Protein AF-A0A1F4X662-F1 (afdb_monomer_lite)

Secondary structure (DSSP, 8-state):
-----TTHHHHHHTT--TT--EEEESS----EEES---EEEETTS-B-S-HHHHTTT-GGGEEEE----EEEEEHHHHHHH-HHHHHHHHHHHHTT-

Structure (mmCIF, N/CA/C/O backbone):
data_AF-A0A1F4X662-F1
#
_entry.id   AF-A0A1F4X662-F1
#
loop_
_atom_site.group_PDB
_atom_site.id
_atom_site.type_symbol
_atom_site.label_atom_id
_atom_site.label_alt_id
_atom_site.label_comp_id
_atom_site.label_asym_id
_atom_site.label_entity_id
_atom_site.label_seq_id
_atom_site.pdbx_PDB_ins_code
_atom_site.Cartn_x
_atom_site.Cartn_y
_atom_site.Cartn_z
_atom_site.occupancy
_atom_site.B_iso_or_equiv
_atom_site.auth_seq_id
_atom_site.auth_comp_id
_atom_site.auth_asym_id
_atom_site.auth_atom_id
_atom_site.pdbx_PDB_model_num
ATOM 1 N N . MET A 1 1 ? 8.535 -5.989 24.493 1.00 49.84 1 MET A N 1
ATOM 2 C CA . MET A 1 1 ? 7.869 -6.374 23.225 1.00 49.84 1 MET A CA 1
ATOM 3 C C . MET A 1 1 ? 7.802 -5.156 22.318 1.00 49.84 1 MET A C 1
ATOM 5 O O . MET A 1 1 ? 7.297 -4.132 22.758 1.00 49.84 1 MET A O 1
ATOM 9 N N . ALA A 1 2 ? 8.325 -5.235 21.092 1.00 57.97 2 ALA A N 1
ATOM 10 C CA . ALA A 1 2 ? 8.218 -4.135 20.133 1.00 57.97 2 ALA A CA 1
ATOM 11 C C . ALA A 1 2 ? 6.742 -3.875 19.788 1.00 57.97 2 ALA A C 1
ATOM 13 O O . ALA A 1 2 ? 5.988 -4.808 19.498 1.00 57.97 2 ALA A O 1
ATOM 14 N N . LYS A 1 3 ? 6.318 -2.610 19.846 1.00 67.31 3 LYS A N 1
ATOM 15 C CA . LYS A 1 3 ? 4.951 -2.201 19.513 1.00 67.31 3 LYS A CA 1
ATOM 16 C C . LYS A 1 3 ? 4.730 -2.468 18.021 1.00 67.31 3 LYS A C 1
ATOM 18 O O . LYS A 1 3 ? 5.389 -1.855 17.185 1.00 67.31 3 LYS A O 1
ATOM 23 N N . ARG A 1 4 ? 3.846 -3.412 17.680 1.00 71.38 4 ARG A N 1
ATOM 24 C CA . ARG A 1 4 ? 3.525 -3.717 16.276 1.00 71.38 4 ARG A CA 1
ATOM 25 C C . ARG A 1 4 ? 2.963 -2.469 15.594 1.00 71.38 4 ARG A C 1
ATOM 27 O O . ARG A 1 4 ? 2.200 -1.712 16.201 1.00 71.38 4 ARG A O 1
ATOM 34 N N . HIS A 1 5 ? 3.347 -2.263 14.335 1.00 79.81 5 HIS A N 1
ATOM 35 C CA . HIS A 1 5 ? 2.848 -1.147 13.538 1.00 79.81 5 HIS A CA 1
ATOM 36 C C . HIS A 1 5 ? 1.319 -1.222 13.440 1.00 79.81 5 HIS A C 1
ATOM 38 O O . HIS A 1 5 ? 0.760 -2.304 13.287 1.00 79.81 5 HIS A O 1
ATOM 44 N N . PHE A 1 6 ? 0.626 -0.087 13.495 1.00 81.31 6 PHE A N 1
ATOM 45 C CA . PHE A 1 6 ? -0.843 -0.073 13.526 1.00 81.31 6 PHE A CA 1
ATOM 46 C C . PHE A 1 6 ? -1.495 -0.582 12.222 1.00 81.31 6 PHE A C 1
ATOM 48 O O . PHE A 1 6 ? -2.644 -0.997 12.238 1.00 81.31 6 PHE A O 1
ATOM 55 N N . PHE A 1 7 ? -0.741 -0.630 11.118 1.00 85.31 7 PHE A N 1
ATOM 56 C CA . PHE A 1 7 ? -1.146 -1.268 9.853 1.00 85.31 7 PHE A CA 1
ATOM 57 C C . PHE A 1 7 ? -0.844 -2.772 9.756 1.00 85.31 7 PHE A C 1
ATOM 59 O O . PHE A 1 7 ? -1.116 -3.377 8.722 1.00 85.31 7 PHE A O 1
ATOM 66 N N . TYR A 1 8 ? -0.259 -3.387 10.786 1.00 86.69 8 TYR A N 1
ATOM 67 C CA . TYR A 1 8 ? 0.171 -4.786 10.731 1.00 86.69 8 TYR A CA 1
ATOM 68 C C . TYR A 1 8 ? -0.974 -5.742 10.364 1.00 86.69 8 TYR A C 1
ATOM 70 O O . TYR A 1 8 ? -0.827 -6.540 9.443 1.00 86.69 8 TYR A O 1
ATOM 78 N N . GLU A 1 9 ? -2.126 -5.617 11.025 1.00 85.81 9 GLU A N 1
ATOM 79 C CA . GLU A 1 9 ? -3.279 -6.491 10.767 1.00 85.81 9 GLU A CA 1
ATOM 80 C C . GLU A 1 9 ? -3.877 -6.262 9.370 1.00 85.81 9 GLU A C 1
ATOM 82 O O . GLU A 1 9 ? -4.249 -7.220 8.702 1.00 85.81 9 GLU A O 1
ATOM 87 N N . ILE A 1 10 ? -3.882 -5.016 8.883 1.00 88.25 10 ILE A N 1
ATOM 88 C CA . ILE A 1 10 ? -4.364 -4.672 7.533 1.00 88.25 10 ILE A CA 1
ATOM 89 C C . ILE A 1 10 ? -3.490 -5.342 6.467 1.00 88.25 10 ILE A C 1
ATOM 91 O O . ILE A 1 10 ? -4.007 -5.972 5.550 1.00 88.25 10 ILE A O 1
ATOM 95 N N . ARG A 1 11 ? -2.161 -5.282 6.618 1.00 90.44 11 ARG A N 1
ATOM 96 C CA . ARG A 1 11 ? -1.224 -5.963 5.707 1.00 90.44 11 ARG A CA 1
ATOM 97 C C . ARG A 1 11 ? -1.369 -7.478 5.769 1.00 90.44 11 ARG A C 1
ATOM 99 O O . ARG A 1 11 ? -1.371 -8.134 4.736 1.00 90.44 11 ARG A O 1
ATOM 106 N N . LYS A 1 12 ? -1.518 -8.026 6.977 1.00 88.88 12 LYS A N 1
ATOM 107 C CA . LYS A 1 12 ? -1.706 -9.463 7.194 1.00 88.88 12 LYS A CA 1
ATOM 108 C C . LYS A 1 12 ? -2.981 -9.969 6.518 1.00 88.88 12 LYS A C 1
ATOM 110 O O . LYS A 1 12 ? -2.951 -11.027 5.897 1.00 88.88 12 LYS A O 1
ATOM 115 N N . GLN A 1 13 ? -4.071 -9.212 6.610 1.00 89.25 13 GLN A N 1
ATOM 116 C CA . GLN A 1 13 ? -5.341 -9.550 5.974 1.00 89.25 13 GLN A CA 1
ATOM 117 C C . GLN A 1 13 ? -5.253 -9.473 4.446 1.00 89.25 13 GLN A C 1
ATOM 119 O O . GLN A 1 13 ? -5.696 -10.398 3.773 1.00 89.25 13 GLN A O 1
ATOM 124 N N . ALA A 1 14 ? -4.560 -8.460 3.917 1.00 88.19 14 ALA A N 1
ATOM 125 C CA . ALA A 1 14 ? -4.247 -8.348 2.492 1.00 88.19 14 ALA A CA 1
ATOM 126 C C . ALA A 1 14 ? -3.227 -9.391 1.987 1.00 88.19 14 ALA A C 1
ATOM 128 O O . ALA A 1 14 ? -2.886 -9.379 0.809 1.00 88.19 14 ALA A O 1
ATOM 129 N N . LYS A 1 15 ? -2.698 -10.266 2.863 1.00 89.00 15 LYS A N 1
ATOM 130 C CA . LYS A 1 15 ? -1.576 -11.192 2.589 1.00 89.00 15 LYS A CA 1
ATOM 131 C C . LYS A 1 15 ? -0.329 -10.496 2.023 1.00 89.00 15 LYS A C 1
ATOM 133 O O . LYS A 1 15 ? 0.511 -11.130 1.390 1.00 89.00 15 LYS A O 1
ATOM 138 N N . ALA A 1 16 ? -0.193 -9.207 2.311 1.00 87.94 16 ALA A N 1
ATOM 139 C CA . ALA A 1 16 ? 0.857 -8.357 1.793 1.00 87.94 16 ALA A CA 1
ATOM 140 C C . ALA A 1 16 ? 2.135 -8.441 2.631 1.00 87.94 16 ALA A C 1
ATOM 142 O O . ALA A 1 16 ? 2.135 -8.807 3.812 1.00 87.94 16 ALA A O 1
ATOM 143 N N . ASN A 1 17 ? 3.247 -8.018 2.031 1.00 85.56 17 ASN A N 1
ATOM 144 C CA . ASN A 1 17 ? 4.521 -7.904 2.736 1.00 85.56 17 ASN A CA 1
ATOM 145 C C . ASN A 1 17 ? 4.425 -6.896 3.909 1.00 85.56 17 ASN A C 1
ATOM 147 O O . ASN A 1 17 ? 3.711 -5.892 3.846 1.00 85.56 17 ASN A O 1
ATOM 151 N N . TRP A 1 18 ? 5.183 -7.124 4.985 1.00 83.00 18 TRP A N 1
ATOM 152 C CA . TRP A 1 18 ? 5.183 -6.307 6.204 1.00 83.00 18 TRP A CA 1
ATOM 153 C C . TRP A 1 18 ? 5.575 -4.838 5.970 1.00 83.00 18 TRP A C 1
ATOM 155 O O . TRP A 1 18 ? 5.107 -3.964 6.708 1.00 83.00 18 TRP A O 1
ATOM 165 N N . ASN A 1 19 ? 6.361 -4.569 4.921 1.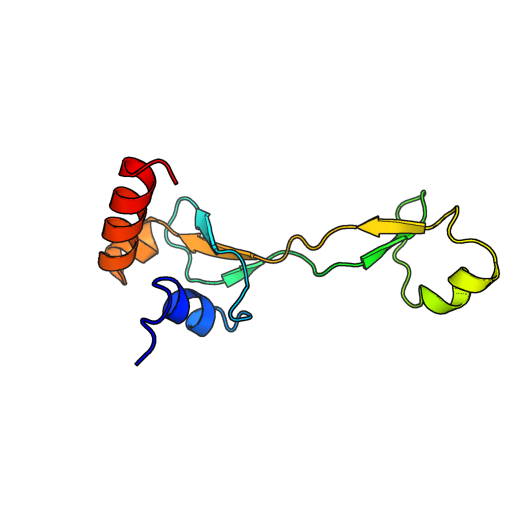00 84.56 19 ASN A N 1
ATOM 166 C CA . ASN A 1 19 ? 6.764 -3.227 4.483 1.00 84.56 19 ASN A CA 1
ATOM 167 C C . ASN A 1 19 ? 5.885 -2.621 3.383 1.00 84.56 19 ASN A C 1
ATOM 169 O O . ASN A 1 19 ? 6.167 -1.514 2.929 1.00 84.56 19 ASN A O 1
ATOM 173 N N . CYS A 1 20 ? 4.824 -3.306 2.951 1.00 86.75 20 CYS A N 1
ATOM 174 C CA . CYS A 1 20 ? 3.981 -2.808 1.871 1.00 86.75 20 CY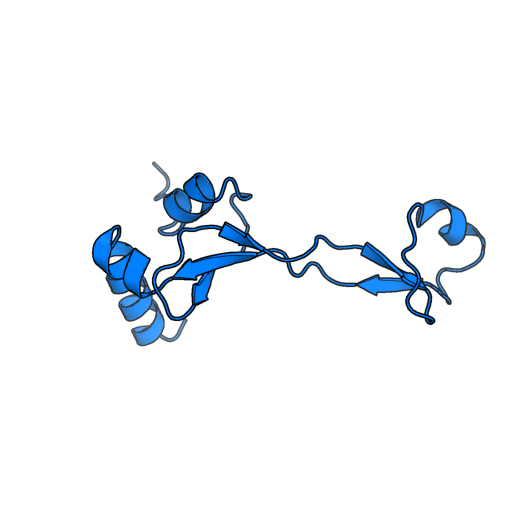S A CA 1
ATOM 175 C C . CYS A 1 20 ? 3.301 -1.481 2.285 1.00 86.75 20 CYS A C 1
ATOM 177 O O . CYS A 1 20 ? 2.711 -1.400 3.378 1.00 86.75 20 CYS A O 1
ATOM 179 N N . PRO A 1 21 ? 3.405 -0.407 1.483 1.00 89.81 21 PRO A N 1
ATOM 180 C CA . PRO A 1 21 ? 2.750 0.858 1.793 1.00 89.81 21 PRO A CA 1
ATOM 181 C C . PRO A 1 21 ? 1.230 0.675 1.780 1.00 89.81 21 PRO A C 1
ATOM 183 O O . PRO A 1 21 ? 0.695 -0.037 0.938 1.00 89.81 21 PRO A O 1
ATOM 186 N N . VAL A 1 22 ? 0.532 1.305 2.728 1.00 90.81 22 VAL A N 1
ATOM 187 C CA . VAL A 1 22 ? -0.933 1.227 2.832 1.00 90.81 22 VAL A CA 1
ATOM 188 C C . VAL A 1 22 ? -1.527 2.550 2.375 1.00 90.81 22 VAL A C 1
ATOM 190 O O . VAL A 1 22 ? -1.185 3.601 2.917 1.00 90.81 22 VAL A O 1
ATOM 193 N N . LYS A 1 23 ? -2.427 2.495 1.396 1.00 92.06 23 LYS A N 1
ATOM 194 C CA . LYS A 1 23 ? -3.179 3.634 0.882 1.00 92.06 23 LYS A CA 1
ATOM 195 C C . LYS A 1 23 ? -4.636 3.493 1.303 1.00 92.06 23 LYS A C 1
ATOM 197 O O . LYS A 1 23 ? -5.303 2.520 0.966 1.00 92.06 23 LYS A O 1
ATOM 202 N N . VAL A 1 24 ? -5.124 4.482 2.042 1.00 91.06 24 VAL A N 1
ATOM 203 C CA . VAL A 1 24 ? -6.542 4.557 2.396 1.00 91.06 24 VAL A CA 1
ATOM 204 C C . VAL A 1 24 ? -7.282 5.224 1.242 1.00 91.06 24 VAL A C 1
ATOM 206 O O . VAL A 1 24 ? -6.942 6.345 0.863 1.00 91.06 24 VAL A O 1
ATOM 209 N N . VAL A 1 25 ? -8.264 4.527 0.683 1.00 92.00 25 VAL A N 1
ATOM 210 C CA . VAL A 1 25 ? -9.107 4.998 -0.423 1.00 92.00 25 VAL A CA 1
ATOM 211 C C . VAL A 1 25 ? -10.536 5.234 0.062 1.00 92.00 25 VAL A C 1
ATOM 213 O O . VAL A 1 25 ? -10.922 4.784 1.142 1.00 92.00 25 VAL A O 1
ATOM 216 N N . GLU A 1 26 ? -11.325 5.984 -0.700 1.00 90.38 26 GLU A N 1
ATOM 217 C CA . GLU A 1 26 ? -12.751 6.141 -0.403 1.00 90.38 26 GLU A CA 1
ATOM 218 C C . GLU A 1 26 ? -13.514 4.848 -0.731 1.00 90.38 26 GLU A C 1
ATOM 220 O O . GLU A 1 26 ? -13.146 4.124 -1.655 1.00 90.38 26 GLU A O 1
ATOM 225 N N . GLY A 1 27 ? -14.548 4.539 0.058 1.00 91.06 27 GLY A N 1
ATOM 226 C CA . GLY A 1 27 ? -15.368 3.330 -0.085 1.00 91.06 27 GLY A CA 1
ATOM 227 C C . GLY A 1 27 ? -15.148 2.264 0.995 1.00 91.06 27 GLY A C 1
ATOM 228 O O . GLY A 1 27 ? -14.441 2.480 1.988 1.00 91.06 27 GLY A O 1
ATOM 229 N N . ASP A 1 28 ? -15.780 1.108 0.783 1.00 91.81 28 ASP A N 1
ATOM 230 C CA . ASP A 1 28 ? -15.867 -0.034 1.711 1.00 91.81 28 ASP A CA 1
ATOM 231 C C . ASP A 1 28 ? -15.089 -1.257 1.195 1.00 91.81 28 ASP A C 1
ATOM 233 O O . ASP A 1 28 ? -15.573 -2.385 1.191 1.00 91.81 28 ASP A O 1
ATOM 237 N N . ILE A 1 29 ? -13.886 -1.014 0.677 1.00 91.06 29 ILE A N 1
ATOM 238 C CA . ILE A 1 29 ? -13.035 -2.060 0.104 1.00 91.06 29 ILE A CA 1
ATOM 239 C C . ILE A 1 29 ? -12.242 -2.735 1.227 1.00 91.06 29 ILE A C 1
ATOM 241 O O . ILE A 1 29 ? -11.622 -2.055 2.054 1.00 91.06 29 ILE A O 1
ATOM 245 N N . GLU A 1 30 ? -12.242 -4.067 1.243 1.00 91.50 30 GLU A N 1
ATOM 246 C CA . GLU A 1 30 ? -11.381 -4.843 2.135 1.00 91.50 30 GLU A CA 1
ATOM 247 C C . GLU A 1 30 ? -9.892 -4.609 1.820 1.00 91.50 30 GLU A C 1
ATOM 249 O O . GLU A 1 30 ? -9.555 -4.222 0.702 1.00 91.50 30 GLU A O 1
ATOM 254 N N . PRO A 1 31 ? -8.972 -4.838 2.775 1.00 92.56 31 PRO A N 1
ATOM 255 C CA . PRO A 1 31 ? -7.543 -4.746 2.502 1.00 92.56 31 PRO A CA 1
ATOM 256 C C . PRO A 1 31 ? -7.134 -5.657 1.339 1.00 92.56 31 PRO A C 1
ATOM 258 O O . PRO A 1 31 ? -7.140 -6.880 1.473 1.00 92.56 31 PRO A O 1
ATOM 261 N N . GLU A 1 32 ? -6.730 -5.059 0.223 1.00 93.12 32 GLU A N 1
ATOM 262 C CA . GLU A 1 32 ? -6.312 -5.787 -0.972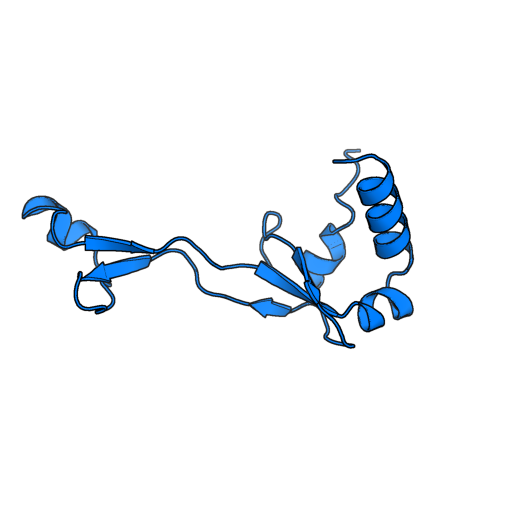 1.00 93.12 32 GLU A CA 1
ATOM 263 C C . GLU A 1 32 ? -4.951 -5.290 -1.451 1.00 93.12 32 GLU A C 1
ATOM 265 O O . GLU A 1 32 ? -4.638 -4.098 -1.414 1.00 93.12 32 GLU A O 1
ATOM 270 N N . GLU A 1 33 ? -4.125 -6.217 -1.913 1.00 92.31 33 GLU A N 1
ATOM 271 C CA . GLU A 1 33 ? -2.841 -5.907 -2.516 1.00 92.31 33 GLU A CA 1
ATOM 272 C C . GLU A 1 33 ? -3.008 -5.508 -3.988 1.00 92.31 33 GLU A C 1
ATOM 274 O O . GLU A 1 33 ? -3.619 -6.219 -4.784 1.00 92.31 33 GLU A O 1
ATOM 279 N N . LYS A 1 34 ? -2.474 -4.341 -4.352 1.00 91.88 34 LYS A N 1
ATOM 280 C CA . LYS A 1 34 ? -2.580 -3.741 -5.683 1.00 91.88 34 LYS A CA 1
ATOM 281 C C . LYS A 1 34 ? -1.222 -3.271 -6.189 1.00 91.88 34 LYS A C 1
ATOM 283 O O . LYS A 1 34 ? -0.299 -2.980 -5.429 1.00 91.88 34 LYS A O 1
ATOM 288 N N . GLY A 1 35 ? -1.155 -3.086 -7.503 1.00 88.81 35 GLY A N 1
ATOM 289 C CA . GLY A 1 35 ? 0.025 -2.588 -8.197 1.00 88.81 35 GLY A CA 1
ATOM 290 C C . GLY A 1 35 ? 0.931 -3.709 -8.683 1.00 88.81 35 GLY A C 1
ATOM 291 O O . GLY A 1 35 ? 0.605 -4.890 -8.608 1.00 88.81 35 GLY A O 1
ATOM 292 N N . GLN A 1 36 ? 2.076 -3.308 -9.215 1.00 86.50 36 GLN A N 1
ATOM 293 C CA . GLN A 1 36 ? 3.047 -4.204 -9.824 1.00 86.50 36 GLN A CA 1
ATOM 294 C C . GLN A 1 36 ? 4.396 -4.026 -9.133 1.00 86.50 36 GLN A C 1
ATOM 296 O O . GLN A 1 36 ? 4.746 -2.920 -8.708 1.00 86.50 36 GLN A O 1
ATOM 301 N N . GLY A 1 37 ? 5.143 -5.125 -9.007 1.00 87.12 37 GLY A N 1
ATOM 302 C CA . GLY A 1 37 ? 6.531 -5.077 -8.557 1.00 87.12 37 GLY A CA 1
ATOM 303 C C . GLY A 1 37 ? 7.402 -4.245 -9.500 1.00 87.12 37 GLY A C 1
ATOM 304 O O . GLY A 1 37 ? 6.956 -3.804 -10.557 1.00 87.12 37 GLY A O 1
ATOM 305 N N . TRP A 1 38 ? 8.660 -4.034 -9.121 1.00 89.88 38 TRP A N 1
ATOM 306 C CA . TRP A 1 38 ? 9.614 -3.394 -10.022 1.00 89.88 38 TRP A CA 1
ATOM 307 C C . TRP A 1 38 ? 9.858 -4.279 -11.247 1.00 89.88 38 TRP A C 1
ATOM 309 O O . TRP A 1 38 ? 9.840 -5.509 -11.158 1.00 89.88 38 TRP A O 1
ATOM 319 N N . TYR A 1 39 ? 10.109 -3.651 -12.387 1.00 90.62 39 TYR A N 1
ATOM 320 C CA . TYR A 1 39 ? 10.468 -4.353 -13.610 1.00 90.62 39 TYR A CA 1
ATOM 321 C C . TYR A 1 39 ? 11.321 -3.466 -14.515 1.00 90.62 39 TYR A C 1
ATOM 323 O O . TYR A 1 39 ? 11.567 -2.296 -14.219 1.00 90.62 39 TYR A O 1
ATOM 331 N N . TYR A 1 40 ? 11.796 -4.051 -15.610 1.00 90.00 40 TYR A N 1
ATOM 332 C CA . TYR A 1 40 ? 12.466 -3.316 -16.671 1.00 90.00 40 TYR A CA 1
ATOM 333 C C . TYR A 1 40 ? 11.648 -3.393 -17.949 1.00 90.00 40 TYR A C 1
ATOM 335 O O . TYR A 1 40 ? 11.141 -4.460 -18.296 1.00 90.00 40 TYR A O 1
ATOM 343 N N . GLU A 1 41 ? 11.578 -2.278 -18.657 1.00 91.12 41 GLU A N 1
ATOM 344 C CA . GLU A 1 41 ? 10.987 -2.186 -19.988 1.00 91.12 41 GLU A CA 1
ATOM 345 C C . GLU A 1 41 ? 12.001 -1.636 -20.990 1.00 91.12 41 GLU A C 1
ATOM 347 O O . GLU A 1 41 ? 13.006 -1.018 -20.624 1.00 91.12 41 GLU A O 1
ATOM 352 N N . THR A 1 42 ? 11.771 -1.888 -22.275 1.00 87.31 42 THR A N 1
ATOM 353 C CA . THR A 1 42 ? 12.484 -1.183 -23.342 1.00 87.31 42 THR A CA 1
ATOM 354 C C . THR A 1 42 ? 12.009 0.270 -23.406 1.00 87.31 42 THR A C 1
ATOM 356 O O . THR A 1 42 ? 10.925 0.605 -22.934 1.00 87.31 42 THR A O 1
ATOM 359 N N . LYS A 1 43 ? 12.772 1.157 -24.057 1.00 84.06 43 LYS A N 1
ATOM 360 C CA . LYS A 1 43 ? 12.303 2.532 -24.346 1.00 84.06 43 LYS A CA 1
ATOM 361 C C . LYS A 1 43 ? 10.981 2.587 -25.127 1.00 84.06 43 LYS A C 1
ATOM 363 O O . LYS A 1 43 ? 10.317 3.617 -25.103 1.00 84.06 43 LYS A O 1
ATOM 368 N N . SER A 1 44 ? 10.626 1.505 -25.816 1.00 85.31 44 SER A N 1
ATOM 369 C CA . SER A 1 44 ? 9.381 1.363 -26.571 1.00 85.31 44 SER A CA 1
ATOM 370 C C . SER A 1 44 ? 8.218 0.809 -25.734 1.00 85.31 44 SER A C 1
ATOM 372 O O . SER A 1 44 ? 7.100 0.783 -26.236 1.00 85.31 44 SER A O 1
ATOM 374 N N . GLY A 1 45 ? 8.458 0.400 -24.479 1.00 85.75 45 GLY A N 1
ATOM 375 C CA . GLY A 1 45 ? 7.439 -0.115 -23.553 1.00 85.75 45 GLY A CA 1
ATOM 376 C C . GLY A 1 45 ? 7.337 -1.643 -23.464 1.00 85.75 45 GLY A C 1
ATOM 377 O O . GLY A 1 45 ? 6.409 -2.154 -22.846 1.00 85.75 45 GLY A O 1
ATOM 378 N N . ASP A 1 46 ? 8.264 -2.401 -24.058 1.00 87.44 46 ASP A N 1
ATOM 379 C CA . ASP A 1 46 ? 8.212 -3.868 -24.005 1.00 87.44 46 ASP A CA 1
ATOM 380 C C . ASP A 1 46 ? 8.827 -4.416 -22.716 1.00 87.44 46 ASP A C 1
ATOM 382 O O . ASP A 1 46 ? 9.962 -4.087 -22.363 1.00 87.44 46 ASP A O 1
ATOM 386 N N . TYR A 1 47 ? 8.120 -5.329 -22.047 1.00 88.19 47 TYR A N 1
ATOM 387 C CA . TYR A 1 47 ? 8.580 -5.948 -20.804 1.00 88.19 47 TYR A CA 1
ATOM 388 C C . TYR A 1 47 ? 9.839 -6.812 -20.995 1.00 88.19 47 TYR A C 1
ATOM 390 O O . TYR A 1 47 ? 9.861 -7.767 -21.778 1.00 88.19 47 TYR A O 1
ATOM 398 N N . ILE A 1 48 ? 10.876 -6.557 -20.194 1.00 87.50 48 ILE A N 1
ATOM 399 C CA . ILE A 1 48 ? 12.145 -7.291 -20.228 1.00 87.50 48 ILE A CA 1
ATOM 400 C C . ILE A 1 48 ? 12.156 -8.373 -19.143 1.00 87.50 48 ILE A C 1
ATOM 402 O O . ILE A 1 48 ? 12.399 -8.107 -17.967 1.00 87.50 48 ILE A O 1
ATOM 406 N N . ARG A 1 49 ? 11.983 -9.636 -19.554 1.00 86.44 49 ARG A N 1
ATOM 407 C CA . ARG A 1 49 ? 11.989 -10.800 -18.640 1.00 86.44 49 ARG A CA 1
ATOM 408 C C . ARG A 1 49 ? 13.361 -11.126 -18.049 1.00 86.44 49 ARG A C 1
ATOM 410 O O . ARG A 1 49 ? 13.448 -11.590 -16.917 1.00 86.44 49 ARG A O 1
ATOM 417 N N . HIS A 1 50 ? 14.433 -10.895 -18.810 1.00 85.12 50 HIS A N 1
ATOM 418 C CA . HIS A 1 50 ? 15.800 -11.247 -18.410 1.00 85.12 50 HIS A CA 1
ATOM 419 C C . HIS A 1 50 ? 16.752 -10.049 -18.530 1.00 85.12 50 HIS A C 1
ATOM 421 O O . HIS A 1 50 ? 17.576 -10.011 -19.444 1.00 85.12 50 HIS A O 1
ATOM 427 N N . PRO A 1 51 ? 16.674 -9.075 -17.605 1.00 82.44 51 PRO A N 1
ATOM 428 C CA . PRO A 1 51 ? 17.515 -7.875 -17.618 1.00 82.44 51 PRO A CA 1
ATOM 429 C C . PRO A 1 51 ? 19.016 -8.170 -17.712 1.00 82.44 51 PRO A C 1
ATOM 431 O O . PRO A 1 51 ? 19.754 -7.525 -18.456 1.00 82.44 51 PRO A O 1
ATOM 434 N N . SER A 1 52 ? 19.463 -9.204 -16.999 1.00 81.56 52 SER A N 1
ATOM 435 C CA . SER A 1 52 ? 20.866 -9.617 -16.931 1.00 81.56 52 SER A CA 1
ATOM 436 C C . SER A 1 52 ? 21.448 -10.057 -18.278 1.00 81.56 52 SER A C 1
ATOM 438 O O . SER A 1 52 ? 22.652 -9.913 -18.490 1.00 81.56 52 SER A O 1
ATOM 440 N N . ALA A 1 53 ? 20.622 -10.544 -19.210 1.00 75.69 53 ALA A N 1
ATOM 441 C CA . ALA A 1 53 ? 21.070 -10.931 -20.548 1.00 75.69 53 ALA A CA 1
ATOM 442 C C . ALA A 1 53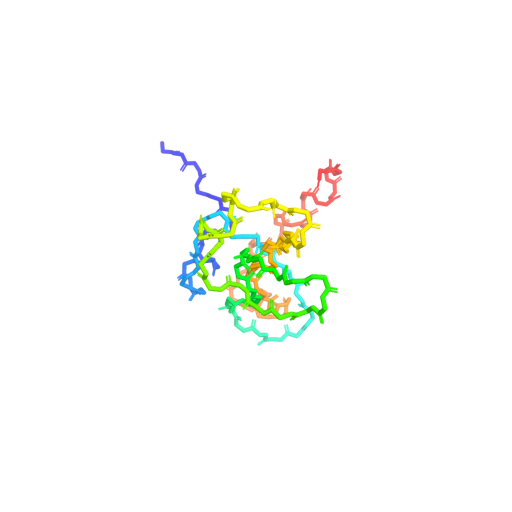 ? 21.475 -9.714 -21.401 1.00 75.69 53 ALA A C 1
ATOM 444 O O . ALA A 1 53 ? 22.366 -9.813 -22.246 1.00 75.69 53 ALA A O 1
ATOM 445 N N . TYR A 1 54 ? 20.859 -8.557 -21.146 1.00 70.88 54 TYR A N 1
ATOM 446 C CA . TYR A 1 54 ? 21.094 -7.308 -21.875 1.00 70.88 54 TYR A CA 1
ATOM 447 C C . TYR A 1 54 ? 22.162 -6.429 -21.214 1.00 70.88 54 TYR A C 1
ATOM 449 O O . TYR A 1 54 ? 22.799 -5.620 -21.891 1.00 70.88 54 TYR A O 1
ATOM 457 N N . ALA A 1 55 ? 22.450 -6.662 -19.929 1.00 68.31 55 ALA A N 1
ATOM 458 C CA . ALA A 1 55 ? 23.463 -5.940 -19.158 1.00 68.31 55 ALA A CA 1
ATOM 459 C C . ALA A 1 55 ? 24.857 -5.925 -19.823 1.00 68.31 55 ALA A C 1
ATOM 461 O O . ALA A 1 55 ? 25.576 -4.935 -19.722 1.00 68.31 55 ALA A O 1
ATOM 462 N N . LYS A 1 56 ? 25.228 -6.992 -20.551 1.00 66.00 56 LYS A N 1
ATOM 463 C CA . LYS A 1 56 ? 26.532 -7.106 -21.237 1.00 66.00 56 LYS A CA 1
ATOM 464 C C . LYS A 1 56 ? 26.652 -6.273 -22.520 1.00 66.00 56 LYS A C 1
ATOM 466 O O . LYS A 1 56 ? 27.768 -5.979 -22.929 1.00 66.00 56 LYS A O 1
ATOM 471 N N . LYS A 1 57 ? 25.534 -5.932 -23.176 1.00 63.75 57 LYS A N 1
ATOM 472 C CA . LYS A 1 57 ? 25.511 -5.205 -24.465 1.00 63.75 57 LYS A CA 1
ATOM 473 C C . LYS A 1 57 ? 25.174 -3.716 -24.320 1.00 63.75 57 LYS A C 1
ATOM 475 O O . LYS A 1 57 ? 25.232 -2.988 -25.304 1.00 63.75 57 LYS A O 1
ATOM 480 N N . GLY A 1 58 ? 24.872 -3.272 -23.100 1.00 62.72 58 GLY A N 1
ATOM 481 C CA . GLY A 1 58 ? 24.612 -1.877 -22.760 1.00 62.72 58 GLY A CA 1
ATOM 482 C C . GLY A 1 58 ? 23.215 -1.687 -22.177 1.00 62.72 58 GLY A C 1
ATOM 483 O O . GLY A 1 58 ? 22.209 -1.940 -22.834 1.00 62.72 58 GLY A O 1
ATOM 484 N N . PHE A 1 59 ? 23.162 -1.167 -20.950 1.00 64.06 59 PHE A N 1
ATOM 485 C CA . PHE A 1 59 ? 21.932 -0.772 -20.247 1.00 64.06 59 PHE A CA 1
ATOM 486 C C . PHE A 1 59 ? 21.169 0.386 -20.926 1.00 64.06 59 PHE A C 1
ATOM 488 O O . PHE A 1 59 ? 20.107 0.781 -20.458 1.00 64.06 59 PHE A O 1
ATOM 495 N N . SER A 1 60 ? 21.683 0.943 -22.026 1.00 67.75 60 SER A N 1
ATOM 496 C CA . SER A 1 60 ? 21.221 2.196 -22.641 1.00 67.75 60 SER A CA 1
ATOM 497 C C . SER A 1 60 ? 19.788 2.166 -23.184 1.00 67.75 60 SER A C 1
ATOM 499 O O . SER A 1 60 ? 19.204 3.230 -23.400 1.00 67.75 60 SER A O 1
ATOM 501 N N . ASN A 1 61 ? 19.211 0.980 -23.388 1.00 76.06 61 ASN A N 1
ATOM 502 C CA . ASN A 1 61 ? 17.842 0.803 -23.887 1.00 76.06 61 ASN A CA 1
ATOM 503 C C . ASN A 1 61 ? 16.860 0.275 -22.834 1.00 76.06 61 ASN A C 1
ATOM 505 O O . ASN A 1 61 ? 15.694 0.061 -23.158 1.00 76.06 61 ASN A O 1
ATOM 509 N N . MET A 1 62 ? 17.321 0.078 -21.597 1.00 86.00 62 MET A N 1
ATOM 510 C CA . MET A 1 62 ? 16.503 -0.391 -20.487 1.00 86.00 62 MET A CA 1
ATOM 511 C C . MET A 1 62 ? 16.008 0.787 -19.653 1.00 86.00 62 MET A C 1
ATOM 513 O O . MET A 1 62 ? 16.793 1.636 -19.238 1.00 86.00 62 MET A O 1
ATOM 517 N N . VAL A 1 63 ? 14.715 0.803 -19.364 1.00 88.12 63 VAL A N 1
ATOM 518 C CA . VAL A 1 63 ? 14.078 1.749 -18.452 1.00 88.12 63 VAL A CA 1
ATOM 519 C C . VAL A 1 63 ? 13.681 0.982 -17.202 1.00 88.12 63 VAL A C 1
ATOM 521 O O . VAL A 1 63 ? 13.043 -0.067 -17.278 1.00 88.12 63 VAL A O 1
ATOM 524 N N . TYR A 1 64 ? 14.116 1.476 -16.047 1.00 89.31 64 TYR A N 1
ATOM 525 C CA . TYR A 1 64 ? 13.699 0.924 -14.768 1.00 89.31 64 TYR A CA 1
ATOM 526 C C . TYR A 1 64 ? 12.334 1.489 -14.383 1.00 89.31 64 TYR A C 1
ATOM 528 O O . TYR A 1 64 ? 12.177 2.705 -14.263 1.00 89.31 64 TYR A O 1
ATOM 536 N N . CYS A 1 65 ? 11.377 0.601 -14.139 1.00 90.56 65 CYS A N 1
ATOM 537 C CA . CYS A 1 65 ? 10.053 0.958 -13.663 1.00 90.56 65 CYS A CA 1
ATOM 538 C C . CYS A 1 65 ? 9.947 0.618 -12.176 1.00 90.56 65 CYS A C 1
ATOM 540 O O . CYS A 1 65 ? 10.061 -0.541 -11.757 1.00 90.56 65 CYS A O 1
ATOM 542 N N . HIS A 1 66 ? 9.755 1.660 -11.367 1.00 89.44 66 HIS A N 1
ATOM 543 C CA . HIS A 1 66 ? 9.632 1.537 -9.921 1.00 89.44 66 HIS A CA 1
ATOM 544 C C . HIS A 1 66 ? 8.390 0.728 -9.534 1.00 89.44 66 HIS A C 1
ATOM 546 O O . HIS A 1 66 ? 7.340 0.809 -10.170 1.00 89.44 66 HIS A O 1
ATOM 552 N N . SER A 1 67 ? 8.511 -0.018 -8.435 1.00 89.75 67 SER A N 1
ATOM 553 C CA . SER A 1 67 ? 7.392 -0.750 -7.845 1.00 89.75 67 SER A CA 1
ATOM 554 C C . SER A 1 67 ? 6.246 0.196 -7.481 1.00 89.75 67 SER A C 1
ATOM 556 O O . SER A 1 67 ? 6.448 1.204 -6.804 1.00 89.75 67 SER A O 1
ATOM 558 N N . THR A 1 68 ? 5.032 -0.168 -7.883 1.00 90.44 68 THR A N 1
ATOM 559 C CA . THR A 1 68 ? 3.780 0.525 -7.525 1.00 90.44 68 THR A CA 1
ATOM 560 C C . THR A 1 68 ? 2.960 -0.255 -6.498 1.00 90.44 68 THR A C 1
ATOM 562 O O . THR A 1 68 ? 1.803 0.088 -6.223 1.00 90.44 68 THR A O 1
ATOM 565 N N . TYR A 1 69 ? 3.569 -1.311 -5.955 1.00 91.81 69 TYR A N 1
ATOM 566 C CA . TYR A 1 69 ? 2.982 -2.249 -5.017 1.00 91.81 69 TYR A CA 1
ATOM 567 C C . TYR A 1 69 ? 2.535 -1.559 -3.731 1.00 91.81 69 TYR A C 1
ATOM 569 O O . TYR A 1 69 ? 3.308 -0.833 -3.100 1.00 91.81 69 TYR A O 1
ATOM 577 N N . ARG A 1 70 ? 1.276 -1.769 -3.355 1.00 93.44 70 ARG A N 1
ATOM 578 C CA . ARG A 1 70 ? 0.635 -1.142 -2.197 1.00 93.44 70 ARG A CA 1
ATOM 579 C C . ARG A 1 70 ? -0.570 -1.955 -1.742 1.00 93.44 70 ARG A C 1
ATOM 581 O O . ARG A 1 70 ? -1.199 -2.633 -2.542 1.00 93.44 70 ARG A O 1
ATOM 588 N N . VAL A 1 71 ? -0.935 -1.825 -0.475 1.00 93.75 71 VAL A N 1
ATOM 589 C CA . VAL A 1 71 ? -2.230 -2.286 0.034 1.00 93.75 71 VAL A CA 1
ATOM 590 C C . VAL A 1 71 ? -3.217 -1.138 -0.063 1.00 93.75 71 VAL A C 1
ATOM 592 O O . VAL A 1 71 ? -2.948 -0.057 0.460 1.00 93.75 71 VAL A O 1
ATOM 595 N N . GLU A 1 72 ? -4.354 -1.361 -0.701 1.00 94.88 72 GLU A N 1
ATOM 596 C CA . GLU A 1 72 ? -5.477 -0.429 -0.681 1.00 94.88 72 GLU A CA 1
ATOM 597 C C . GLU A 1 72 ? -6.514 -0.906 0.334 1.00 94.88 72 GLU A C 1
ATOM 599 O O . GLU A 1 72 ? -6.784 -2.098 0.453 1.00 94.88 72 GLU A O 1
ATOM 604 N N . VAL A 1 73 ? -7.057 0.023 1.119 1.00 93.38 73 VAL A N 1
ATOM 605 C CA . VAL A 1 73 ? -8.124 -0.270 2.081 1.00 93.38 73 VAL A CA 1
ATOM 606 C C . VAL A 1 73 ? -9.133 0.870 2.108 1.00 93.38 73 VAL A C 1
ATOM 608 O O . VAL A 1 73 ? -8.761 2.048 2.122 1.00 93.38 73 VAL A O 1
ATOM 611 N N . GLY A 1 74 ? -10.415 0.522 2.121 1.00 93.75 74 GLY A N 1
ATOM 612 C CA . GLY A 1 74 ? -11.514 1.472 2.169 1.00 93.75 74 GLY A CA 1
ATOM 613 C C . GLY A 1 74 ? -11.607 2.199 3.509 1.00 93.75 74 GLY A C 1
ATOM 614 O O . GLY A 1 74 ? -11.509 1.604 4.586 1.00 93.75 74 GLY A O 1
ATOM 615 N N . LYS A 1 75 ? -11.838 3.510 3.466 1.00 90.50 75 LYS A N 1
ATOM 616 C CA . LYS A 1 75 ? -12.050 4.336 4.660 1.00 90.50 75 LYS A CA 1
ATOM 617 C C . LYS A 1 75 ? -13.285 3.898 5.446 1.00 90.50 75 LYS A C 1
ATOM 619 O O . LYS A 1 75 ? -13.264 3.943 6.674 1.00 90.50 75 LYS A O 1
ATOM 624 N N . GLU A 1 76 ? -14.358 3.501 4.768 1.00 91.81 76 GLU A N 1
ATOM 625 C CA . GLU A 1 76 ? -15.584 3.032 5.423 1.00 91.81 76 GLU A CA 1
ATOM 626 C C . GLU A 1 76 ? -15.375 1.667 6.069 1.00 91.81 76 GLU A C 1
ATOM 628 O O . GLU A 1 76 ? -15.772 1.467 7.219 1.00 91.81 76 GLU A O 1
ATOM 633 N N . TRP A 1 77 ? -14.629 0.794 5.390 1.00 91.38 77 TRP A N 1
ATOM 634 C CA . TRP A 1 77 ? -14.247 -0.508 5.919 1.00 91.38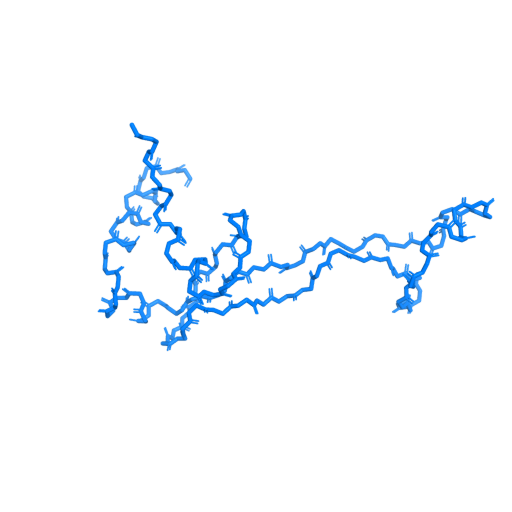 77 TRP A CA 1
ATOM 635 C C . TRP A 1 77 ? -13.443 -0.367 7.212 1.00 91.38 77 TRP A C 1
ATOM 637 O O . TRP A 1 77 ? -13.733 -1.029 8.214 1.00 91.38 77 TRP A O 1
ATOM 647 N N . LEU A 1 78 ? -12.479 0.563 7.231 1.00 90.00 78 LEU A N 1
ATOM 648 C CA . LEU A 1 78 ? -11.702 0.883 8.429 1.00 90.00 78 LEU A CA 1
ATOM 649 C C . LEU A 1 78 ? -12.578 1.411 9.567 1.00 90.00 78 LEU A C 1
ATOM 651 O O . LEU A 1 78 ? -12.367 1.017 10.709 1.00 90.00 78 LEU A O 1
ATOM 655 N N . LYS A 1 79 ? -13.568 2.268 9.287 1.00 87.88 79 LYS A N 1
ATOM 656 C CA . LYS A 1 79 ? -14.477 2.780 10.328 1.00 87.88 79 LYS A CA 1
ATOM 657 C C . LYS A 1 79 ? -15.264 1.656 10.998 1.00 87.88 79 LYS A C 1
ATOM 659 O O . LYS A 1 79 ? -15.437 1.695 12.211 1.00 87.88 79 LYS A O 1
ATOM 664 N N . LYS A 1 80 ? -15.731 0.682 10.213 1.00 88.75 80 LYS A N 1
ATOM 665 C CA . LYS A 1 80 ? -16.546 -0.439 10.700 1.00 88.75 80 LYS A CA 1
ATOM 666 C C . LYS A 1 80 ? -15.715 -1.468 11.468 1.00 88.75 80 LYS A C 1
ATOM 668 O O . LYS A 1 80 ? -16.120 -1.908 12.536 1.00 88.75 80 LYS A O 1
ATOM 673 N N . ASN A 1 81 ? -14.555 -1.847 10.931 1.00 88.19 81 ASN A N 1
ATOM 674 C CA . ASN A 1 81 ? -13.794 -2.997 11.427 1.00 88.19 81 ASN A CA 1
ATOM 675 C C . ASN A 1 81 ? -12.636 -2.627 12.365 1.00 88.19 81 ASN A C 1
A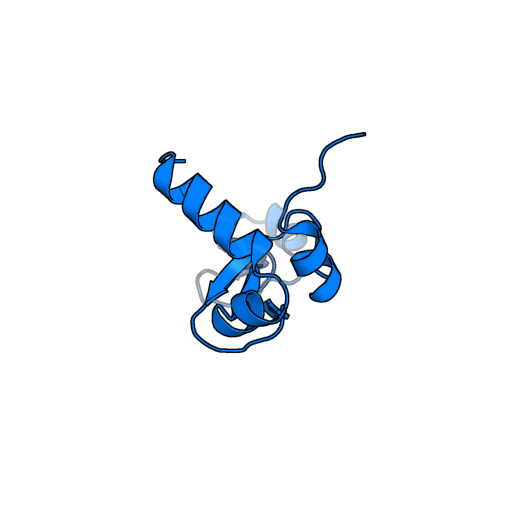TOM 677 O O . ASN A 1 81 ? -12.233 -3.448 13.195 1.00 88.19 81 ASN A O 1
ATOM 681 N N . ARG A 1 82 ? -12.043 -1.439 12.189 1.00 85.12 82 ARG A N 1
ATOM 682 C CA . ARG A 1 82 ? -10.788 -1.019 12.841 1.00 85.12 82 ARG A CA 1
ATOM 683 C C . ARG A 1 82 ? -10.754 0.499 13.127 1.00 85.12 82 ARG A C 1
ATOM 685 O O . ARG A 1 82 ? -9.864 1.202 12.626 1.00 85.12 82 ARG A O 1
ATOM 692 N N . PRO A 1 83 ? -11.699 1.047 13.914 1.00 85.44 83 PRO A N 1
ATOM 693 C CA . PRO A 1 83 ? -11.761 2.483 14.209 1.00 85.44 83 PRO A CA 1
ATOM 694 C C . PRO A 1 83 ? -10.484 3.032 14.877 1.00 85.44 83 PRO A C 1
ATOM 696 O O . PRO A 1 83 ? -10.117 4.192 14.675 1.00 85.44 83 PRO A O 1
ATOM 699 N N . GLU A 1 84 ? -9.743 2.199 15.609 1.00 87.12 84 GLU A N 1
ATOM 700 C CA . GLU A 1 84 ? -8.476 2.545 16.256 1.00 87.12 84 GLU A CA 1
ATOM 701 C C . GLU A 1 84 ? -7.368 2.945 15.267 1.00 87.12 84 GLU A C 1
ATOM 703 O O . GLU A 1 84 ? -6.492 3.750 15.598 1.00 87.12 84 GLU A O 1
ATOM 708 N N . VAL A 1 85 ? -7.404 2.417 14.038 1.00 85.31 85 VAL A N 1
ATOM 709 C CA . VAL A 1 85 ? -6.454 2.779 12.975 1.00 85.31 85 VAL A CA 1
ATOM 710 C C . VAL A 1 85 ? -6.718 4.203 12.495 1.00 85.31 85 VAL A C 1
ATOM 712 O O . VAL A 1 85 ? -5.777 4.963 12.263 1.00 85.31 85 VAL A O 1
ATOM 715 N N . ILE A 1 86 ? -7.990 4.592 12.403 1.00 84.56 86 ILE A N 1
ATOM 716 C CA . ILE A 1 86 ? -8.392 5.943 12.002 1.00 84.56 86 ILE A CA 1
ATOM 717 C C . ILE A 1 86 ? -7.986 6.961 13.062 1.00 84.56 86 ILE A C 1
ATOM 719 O O . ILE A 1 86 ? -7.415 7.991 12.712 1.00 84.56 86 ILE A O 1
ATOM 723 N N . ALA A 1 87 ? -8.212 6.662 14.344 1.00 85.50 87 ALA A N 1
ATOM 724 C CA . ALA A 1 87 ? -7.801 7.542 15.436 1.00 85.50 87 ALA A CA 1
ATOM 725 C C . ALA A 1 87 ? -6.294 7.853 15.378 1.00 85.50 87 ALA A C 1
ATOM 727 O O . ALA A 1 87 ? -5.891 9.013 15.439 1.00 85.50 87 ALA A O 1
ATOM 728 N N . LYS A 1 88 ? -5.458 6.832 15.140 1.00 85.75 88 LYS A N 1
ATOM 729 C CA . LYS A 1 88 ? -4.005 7.008 14.980 1.00 85.75 88 LYS A CA 1
ATOM 730 C C . LYS A 1 88 ? -3.614 7.774 13.720 1.00 85.75 88 LYS A C 1
ATOM 732 O O . LYS A 1 88 ? -2.654 8.538 13.752 1.00 85.75 88 LYS A O 1
ATOM 737 N N . LEU A 1 89 ? -4.329 7.576 12.612 1.00 84.44 89 LEU A N 1
ATOM 738 C CA . LEU A 1 89 ? -4.096 8.343 11.385 1.00 84.44 89 LEU A CA 1
ATOM 739 C C . LEU A 1 89 ? -4.401 9.828 11.582 1.00 84.44 89 LEU A C 1
ATOM 741 O O . LEU A 1 89 ? -3.655 10.672 11.090 1.00 84.44 89 LEU A O 1
ATOM 745 N N . ILE A 1 90 ? -5.465 10.142 12.325 1.00 84.81 90 ILE A N 1
ATOM 746 C CA . ILE A 1 90 ? -5.812 11.515 12.692 1.00 84.81 90 ILE A CA 1
ATOM 747 C C . ILE A 1 90 ? -4.735 12.101 13.608 1.00 84.81 90 ILE A C 1
ATOM 749 O O . ILE A 1 90 ? -4.220 13.170 13.296 1.00 84.81 90 ILE A O 1
ATOM 753 N N . GLU A 1 91 ? -4.327 11.390 14.667 1.00 86.56 91 GLU A N 1
ATOM 754 C CA . GLU A 1 91 ? -3.230 11.835 15.542 1.00 86.56 91 GLU A CA 1
ATOM 755 C C . GLU A 1 91 ? -1.951 12.127 14.756 1.00 86.56 91 GLU A C 1
ATOM 757 O O . GLU A 1 91 ? -1.314 13.153 14.980 1.00 86.56 91 GLU A O 1
ATOM 762 N N . LYS A 1 92 ? -1.574 11.242 13.827 1.00 83.00 92 LYS A N 1
ATOM 763 C CA . LYS A 1 92 ? -0.365 11.422 13.022 1.00 83.00 92 LYS A CA 1
ATOM 764 C C . LYS A 1 92 ? -0.475 12.643 12.107 1.00 83.00 92 LYS A C 1
ATOM 766 O O . LYS A 1 92 ? 0.439 13.458 12.067 1.00 83.00 92 LYS A O 1
ATOM 771 N N . ARG A 1 93 ? -1.627 12.822 11.450 1.00 82.81 93 ARG A N 1
ATOM 772 C CA . ARG A 1 93 ? -1.892 13.991 10.599 1.00 82.81 93 ARG A CA 1
ATOM 773 C C . ARG A 1 93 ? -1.882 15.298 11.394 1.00 82.81 93 ARG A C 1
ATOM 775 O O . ARG A 1 93 ? -1.404 16.304 10.886 1.00 82.81 93 ARG A O 1
ATOM 782 N N . MET A 1 94 ? -2.385 15.284 12.628 1.00 77.50 94 MET A N 1
ATOM 783 C CA . MET A 1 94 ? -2.339 16.440 13.531 1.00 77.50 94 MET A CA 1
ATOM 784 C C . MET A 1 94 ? -0.925 16.736 14.043 1.00 77.50 94 MET A C 1
ATOM 786 O O . MET A 1 94 ? -0.610 17.891 14.305 1.00 77.50 94 MET A O 1
ATOM 790 N N . LYS A 1 95 ? -0.071 15.715 14.168 1.00 78.19 95 LYS A N 1
ATOM 791 C CA . LYS A 1 95 ? 1.333 15.857 14.584 1.00 78.19 95 LYS A CA 1
ATOM 792 C C . LYS A 1 95 ? 2.276 16.315 13.465 1.00 78.19 95 LYS A C 1
ATOM 794 O O . LYS A 1 95 ? 3.433 16.587 13.757 1.00 78.19 95 LYS A O 1
ATOM 799 N N . GLY A 1 96 ? 1.790 16.456 12.229 1.00 59.47 96 GLY A N 1
ATOM 800 C CA . GLY A 1 96 ? 2.569 17.021 11.123 1.00 59.47 96 GLY A CA 1
ATOM 801 C C . GLY A 1 96 ? 3.702 16.124 10.610 1.00 59.47 96 GLY A C 1
ATOM 802 O O . GLY A 1 96 ? 4.658 16.648 10.046 1.00 59.47 96 GLY A O 1
ATOM 803 N N . GLU A 1 97 ? 3.597 14.804 10.802 1.00 52.06 97 GLU A N 1
ATOM 804 C CA . GLU A 1 97 ? 4.522 13.792 10.253 1.00 52.06 97 GLU A CA 1
ATOM 805 C C . GLU A 1 97 ? 4.002 13.108 8.985 1.00 52.06 97 GLU A C 1
ATOM 807 O O . GLU A 1 97 ? 2.818 12.686 8.965 1.00 52.06 97 GLU A O 1
#

pLDDT: mean 84.43, std 9.46, range [49.84, 94.88]

Radius of gyration: 18.43 Å; chains: 1; bounding box: 43×28×50 Å

Sequence (97 aa):
MAKRHFFYEIRKQAKANWNCPVKVVEGDIEPEEKGQGWYYETKSGDYIRHPSAYAKKGFSNMVYCHSTYRVEVGKEWLKKNRPEVIAKLIEKRMKGE

Foldseek 3Di:
DPDQDLCQVLCVQQVHDSPAAEDEDADQDRWHKDWDAKFKAFPVGHGDPCQPVCVVVDCVGIDIDHTPIHIYGHPVNCVVPPVVSVVVVVVVVVVVD

Organism: NCBI:txid1802649